Protein AF-A0A1V4XQP5-F1 (afdb_monomer_lite)

Structure (mmCIF, N/CA/C/O backbone):
data_AF-A0A1V4XQP5-F1
#
_entry.id   AF-A0A1V4XQP5-F1
#
loop_
_atom_site.group_PDB
_atom_site.id
_atom_site.type_symbol
_atom_site.label_atom_id
_atom_site.label_alt_id
_atom_site.label_comp_id
_atom_site.label_asym_id
_atom_site.label_entity_id
_atom_site.label_seq_id
_atom_site.pdbx_PDB_ins_code
_atom_site.Cartn_x
_atom_site.Cartn_y
_atom_site.Cartn_z
_atom_site.occupancy
_atom_site.B_iso_or_equiv
_atom_site.auth_seq_id
_atom_site.auth_comp_id
_atom_site.auth_asym_id
_atom_site.auth_atom_id
_atom_site.pdbx_PDB_model_num
ATOM 1 N N . MET A 1 1 ? -9.574 -1.965 26.294 1.00 71.62 1 MET A N 1
ATOM 2 C CA . MET A 1 1 ? -8.843 -3.112 25.703 1.00 71.62 1 MET A CA 1
ATOM 3 C C . MET A 1 1 ? -7.984 -2.631 24.534 1.00 71.62 1 MET A C 1
ATOM 5 O O . MET A 1 1 ? -8.438 -2.666 23.399 1.00 71.62 1 MET A O 1
ATOM 9 N N . ARG A 1 2 ? -6.766 -2.139 24.798 1.00 82.50 2 ARG A N 1
ATOM 10 C CA . ARG A 1 2 ? -5.906 -1.525 23.765 1.00 82.50 2 ARG A CA 1
ATOM 11 C C . ARG A 1 2 ? -5.401 -2.532 22.720 1.00 82.50 2 ARG A C 1
ATOM 13 O O . ARG A 1 2 ? -5.488 -2.261 21.532 1.00 82.50 2 ARG A O 1
ATOM 20 N N . SER A 1 3 ? -5.045 -3.741 23.156 1.00 92.25 3 SER A N 1
ATOM 21 C CA . SER A 1 3 ? -4.567 -4.818 22.277 1.00 92.25 3 SER A CA 1
ATOM 22 C C . SER A 1 3 ? -5.568 -5.247 21.197 1.00 92.25 3 SER A C 1
ATOM 24 O O . SER A 1 3 ? -5.162 -5.700 20.132 1.00 92.25 3 SER A O 1
ATOM 26 N N . VAL A 1 4 ? -6.876 -5.115 21.446 1.00 92.88 4 VAL A N 1
ATOM 27 C CA . VAL A 1 4 ? -7.916 -5.394 20.439 1.00 92.88 4 VAL A CA 1
ATOM 28 C C . VAL A 1 4 ? -7.910 -4.319 19.356 1.00 92.88 4 VAL A C 1
ATOM 30 O O . VAL A 1 4 ? -7.961 -4.646 18.173 1.00 92.88 4 VAL A O 1
ATOM 33 N N . GLY A 1 5 ? -7.810 -3.050 19.758 1.00 94.25 5 GLY A N 1
ATOM 34 C CA . GLY A 1 5 ? -7.678 -1.931 18.833 1.00 94.25 5 GLY A CA 1
ATOM 35 C C . GLY A 1 5 ? -6.431 -2.051 17.964 1.00 94.25 5 GLY A C 1
ATOM 36 O O . GLY A 1 5 ? -6.521 -1.863 16.752 1.00 94.25 5 GLY A O 1
ATOM 37 N N . ASP A 1 6 ? -5.289 -2.406 18.553 1.00 96.12 6 ASP A N 1
ATOM 38 C CA . ASP A 1 6 ? -4.032 -2.558 17.811 1.00 96.12 6 ASP A CA 1
ATOM 39 C C . ASP A 1 6 ? -4.145 -3.676 16.761 1.00 96.12 6 ASP A C 1
ATOM 41 O O . ASP A 1 6 ? -3.834 -3.463 15.592 1.00 96.12 6 ASP A O 1
ATOM 45 N N . LYS A 1 7 ? -4.707 -4.838 17.128 1.00 95.06 7 LYS A N 1
ATOM 46 C CA . LYS A 1 7 ? -4.963 -5.943 16.183 1.00 95.06 7 LYS A CA 1
ATOM 47 C C . LYS A 1 7 ? -5.901 -5.540 15.044 1.00 95.06 7 LYS A C 1
ATOM 49 O O . LYS A 1 7 ? -5.674 -5.918 13.901 1.00 95.06 7 LYS A O 1
ATOM 54 N N . LYS A 1 8 ? -6.953 -4.771 15.342 1.00 95.19 8 LYS A N 1
ATOM 55 C CA . LYS A 1 8 ? -7.878 -4.257 14.320 1.00 95.19 8 LYS A CA 1
ATOM 56 C C . LYS A 1 8 ? -7.189 -3.271 13.376 1.00 95.19 8 LYS A C 1
ATOM 58 O O . LYS A 1 8 ? -7.407 -3.351 12.174 1.00 95.19 8 LYS A O 1
ATOM 63 N N . ALA A 1 9 ? -6.344 -2.385 13.903 1.00 96.62 9 ALA A N 1
ATOM 64 C CA . ALA A 1 9 ? -5.571 -1.451 13.089 1.00 96.62 9 ALA A CA 1
ATOM 65 C C . ALA A 1 9 ? -4.571 -2.181 12.172 1.00 96.62 9 ALA A C 1
ATOM 67 O O . ALA A 1 9 ? -4.473 -1.829 11.001 1.00 96.62 9 ALA A O 1
ATOM 68 N N . VAL A 1 10 ? -3.898 -3.230 12.663 1.00 96.94 10 VAL A N 1
ATOM 69 C CA . VAL A 1 10 ? -3.022 -4.089 11.840 1.00 96.94 10 VAL A CA 1
ATOM 70 C C . VAL A 1 10 ? -3.816 -4.782 10.734 1.00 96.94 10 VAL A C 1
ATOM 72 O O . VAL A 1 10 ? -3.460 -4.649 9.570 1.00 96.94 10 VAL A O 1
ATOM 75 N N . ASN A 1 11 ? -4.936 -5.429 11.071 1.00 95.50 11 ASN A N 1
ATOM 76 C CA . ASN A 1 11 ? -5.801 -6.084 10.084 1.00 95.50 11 ASN A CA 1
ATOM 77 C C . ASN A 1 11 ? -6.271 -5.108 8.989 1.00 95.50 11 ASN A C 1
ATOM 79 O O . ASN A 1 11 ? -6.305 -5.450 7.812 1.00 95.50 11 ASN A O 1
ATOM 83 N N . ALA A 1 12 ? -6.597 -3.865 9.357 1.00 96.88 12 ALA A N 1
ATOM 84 C CA . ALA A 1 12 ? -6.936 -2.841 8.376 1.00 96.88 12 ALA A CA 1
ATOM 85 C C . ALA A 1 12 ? -5.766 -2.482 7.459 1.00 96.88 12 ALA A C 1
ATOM 87 O O . ALA A 1 12 ? -5.945 -2.418 6.245 1.00 96.88 12 ALA A O 1
ATOM 88 N N . ALA A 1 13 ? -4.573 -2.281 8.018 1.00 97.56 13 ALA A N 1
ATOM 89 C CA . ALA A 1 13 ? -3.392 -1.977 7.222 1.00 97.56 13 ALA A CA 1
ATOM 90 C C . ALA A 1 13 ? -3.061 -3.125 6.246 1.00 97.56 13 ALA A C 1
ATOM 92 O O . ALA A 1 13 ? -2.765 -2.868 5.083 1.00 97.56 13 ALA A O 1
ATOM 93 N N . GLU A 1 14 ? -3.186 -4.383 6.678 1.00 96.38 14 GLU A N 1
ATOM 94 C CA . GLU A 1 14 ? -2.979 -5.561 5.825 1.00 96.38 14 GLU A CA 1
ATOM 95 C C . GLU A 1 14 ? -4.051 -5.705 4.736 1.00 96.38 14 GLU A C 1
ATOM 97 O O . GLU A 1 14 ? -3.723 -6.013 3.592 1.00 96.38 14 GLU A O 1
ATOM 102 N N . ALA A 1 15 ? -5.321 -5.423 5.044 1.00 95.56 15 ALA A N 1
ATOM 103 C CA . ALA A 1 15 ? -6.386 -5.401 4.040 1.00 95.56 15 ALA A CA 1
ATOM 104 C C . ALA A 1 15 ? -6.127 -4.335 2.960 1.00 95.56 15 ALA A C 1
ATOM 106 O O . ALA A 1 15 ? -6.309 -4.599 1.769 1.00 95.56 15 ALA A O 1
ATOM 107 N N . GLY A 1 16 ? -5.652 -3.154 3.369 1.00 96.19 16 GLY A N 1
ATOM 108 C CA . GLY A 1 16 ? -5.227 -2.103 2.450 1.00 96.19 16 GLY A CA 1
ATOM 109 C C . GLY A 1 16 ? -4.013 -2.502 1.613 1.00 96.19 16 GLY A C 1
ATOM 110 O O . GLY A 1 16 ? -4.016 -2.284 0.405 1.00 96.19 16 GLY A O 1
ATOM 111 N N . LEU A 1 17 ? -3.015 -3.153 2.217 1.00 96.88 17 LEU A N 1
ATOM 112 C CA . LEU A 1 17 ? -1.859 -3.685 1.494 1.00 96.88 17 LEU A CA 1
ATOM 113 C C . LEU A 1 17 ? -2.283 -4.725 0.447 1.00 96.88 17 LEU A C 1
ATOM 115 O O . LEU A 1 17 ? -1.841 -4.655 -0.693 1.00 96.88 17 LEU A O 1
ATOM 119 N N . HIS A 1 18 ? -3.180 -5.647 0.799 1.00 95.69 18 HIS A N 1
ATOM 120 C CA . HIS A 1 18 ? -3.716 -6.620 -0.150 1.00 95.69 18 HIS A CA 1
ATOM 121 C C . HIS A 1 18 ? -4.459 -5.936 -1.308 1.00 95.69 18 HIS A C 1
ATOM 123 O O . HIS A 1 18 ? -4.225 -6.264 -2.471 1.00 95.69 18 HIS A O 1
ATOM 129 N N . TRP A 1 19 ? -5.324 -4.958 -1.012 1.00 95.06 19 TRP A N 1
ATOM 130 C CA . TRP A 1 19 ? -6.027 -4.194 -2.046 1.00 95.06 19 TRP A CA 1
ATOM 131 C C . TRP A 1 19 ? -5.058 -3.467 -2.984 1.00 95.06 19 TRP A C 1
ATOM 133 O O . TRP A 1 19 ? -5.226 -3.539 -4.203 1.00 95.06 19 TRP A O 1
ATOM 143 N N . LEU A 1 20 ? -4.031 -2.823 -2.419 1.00 96.31 20 LEU A N 1
ATOM 144 C CA . LEU A 1 20 ? -2.946 -2.188 -3.160 1.00 96.31 20 LEU A CA 1
ATOM 145 C C . LEU A 1 20 ? -2.266 -3.192 -4.093 1.00 96.31 20 LEU A C 1
ATOM 147 O O . LEU A 1 20 ? -2.160 -2.923 -5.280 1.00 96.31 20 LEU A O 1
ATOM 151 N N . THR A 1 21 ? -1.840 -4.352 -3.589 1.00 94.69 21 THR A N 1
ATOM 152 C CA . THR A 1 21 ? -1.127 -5.353 -4.396 1.00 94.69 21 THR A CA 1
ATOM 153 C C . THR A 1 21 ? -1.963 -5.871 -5.566 1.00 94.69 21 THR A C 1
ATOM 155 O O . THR A 1 21 ? -1.424 -6.063 -6.651 1.00 94.69 21 THR A O 1
ATOM 158 N N . VAL A 1 22 ? -3.267 -6.086 -5.372 1.00 94.19 22 VAL A N 1
ATOM 159 C CA . VAL A 1 22 ? -4.150 -6.620 -6.423 1.00 94.19 22 VAL A CA 1
ATOM 160 C C . VAL A 1 22 ? -4.465 -5.583 -7.503 1.00 94.19 22 VAL A C 1
ATOM 162 O O . VAL A 1 22 ? -4.600 -5.946 -8.668 1.00 94.19 22 VAL A O 1
ATOM 165 N N . ASN A 1 23 ? -4.593 -4.308 -7.129 1.00 95.06 23 ASN A N 1
ATOM 166 C CA . ASN A 1 23 ? -5.088 -3.255 -8.022 1.00 95.06 23 ASN A CA 1
ATOM 167 C C . ASN A 1 23 ? -4.002 -2.264 -8.462 1.00 95.06 23 ASN A C 1
ATOM 169 O O . ASN A 1 23 ? -4.320 -1.250 -9.080 1.00 95.06 23 ASN A O 1
ATOM 173 N N . PHE A 1 24 ? -2.738 -2.516 -8.119 1.00 95.38 24 PHE A N 1
ATOM 174 C CA . PHE A 1 24 ? -1.643 -1.633 -8.486 1.00 95.38 24 PHE A CA 1
ATOM 175 C C . PHE A 1 24 ? -1.495 -1.549 -10.007 1.00 95.38 24 PHE A C 1
ATOM 177 O O . PHE A 1 24 ? -1.215 -2.545 -10.673 1.00 95.38 24 PHE A O 1
ATOM 184 N N . ASP A 1 25 ? -1.632 -0.332 -10.528 1.00 93.75 25 ASP A N 1
ATOM 185 C CA . ASP A 1 25 ? -1.412 -0.007 -11.929 1.00 93.75 25 ASP A CA 1
ATOM 186 C C . ASP A 1 25 ? -0.313 1.067 -12.035 1.00 93.75 25 ASP A C 1
ATOM 188 O O . ASP A 1 25 ? -0.540 2.217 -11.644 1.00 93.75 25 ASP A O 1
ATOM 192 N N . PRO A 1 26 ? 0.879 0.736 -12.565 1.00 90.56 26 PRO A N 1
ATOM 193 C CA . PRO A 1 26 ? 1.970 1.697 -12.728 1.00 90.56 26 PRO A CA 1
ATOM 194 C C . PRO A 1 26 ? 1.642 2.819 -13.727 1.00 90.56 26 PRO A C 1
ATOM 196 O O . PRO A 1 26 ? 2.272 3.874 -13.668 1.00 90.56 26 PRO A O 1
ATOM 199 N N . ALA A 1 27 ? 0.668 2.628 -14.625 1.00 91.00 27 ALA A N 1
ATOM 200 C CA . ALA A 1 27 ? 0.206 3.665 -15.546 1.00 91.00 27 ALA A CA 1
ATOM 201 C C . ALA A 1 27 ? -0.816 4.619 -14.899 1.00 91.00 27 ALA A C 1
ATOM 203 O O . ALA A 1 27 ? -1.035 5.721 -15.403 1.00 91.00 27 ALA A O 1
ATOM 204 N N . ASN A 1 28 ? -1.426 4.222 -13.777 1.00 94.19 28 ASN A N 1
ATOM 205 C CA . ASN A 1 28 ? -2.407 5.015 -13.043 1.00 94.19 28 ASN A CA 1
ATOM 206 C C . ASN A 1 28 ? -2.286 4.802 -11.525 1.00 94.19 28 ASN A C 1
ATOM 208 O O . ASN A 1 28 ? -3.129 4.172 -10.885 1.00 94.19 28 ASN A O 1
ATOM 212 N N . LEU A 1 29 ? -1.253 5.396 -10.925 1.00 92.62 29 LEU A N 1
ATOM 213 C CA . LEU A 1 29 ? -0.970 5.271 -9.487 1.00 92.62 29 LEU A CA 1
ATOM 214 C C . LEU A 1 29 ? -2.119 5.766 -8.593 1.00 92.62 29 LEU A C 1
ATOM 216 O O . LEU A 1 29 ? -2.257 5.319 -7.459 1.00 92.62 29 LEU A O 1
ATOM 220 N N . ALA A 1 30 ? -2.962 6.676 -9.083 1.00 95.12 30 ALA A N 1
ATOM 221 C CA . ALA A 1 30 ? -4.098 7.188 -8.323 1.00 95.12 30 ALA A CA 1
ATOM 222 C C . ALA A 1 30 ? -5.232 6.158 -8.160 1.00 95.12 30 ALA A C 1
ATOM 224 O O . ALA A 1 30 ? -6.072 6.328 -7.278 1.00 95.12 30 ALA A O 1
ATOM 225 N N . ALA A 1 31 ? -5.259 5.087 -8.965 1.00 93.69 31 ALA A N 1
ATOM 226 C CA . ALA A 1 31 ? -6.321 4.076 -8.943 1.00 93.69 31 ALA A CA 1
ATOM 227 C C . ALA A 1 31 ? -6.419 3.309 -7.613 1.00 93.69 31 ALA A C 1
ATOM 229 O O . ALA A 1 31 ? -7.488 2.815 -7.259 1.00 93.69 31 ALA A O 1
ATOM 230 N N . VAL A 1 32 ? -5.313 3.213 -6.871 1.00 95.62 32 VAL A N 1
ATOM 231 C CA . VAL A 1 32 ? -5.252 2.503 -5.583 1.00 95.62 32 VAL A CA 1
ATOM 232 C C . VAL A 1 32 ? -5.497 3.408 -4.377 1.00 95.62 32 VAL A C 1
ATOM 234 O O . VAL A 1 32 ? -5.658 2.900 -3.268 1.00 95.62 32 VAL A O 1
ATOM 237 N N . THR A 1 33 ? -5.543 4.728 -4.570 1.00 96.75 33 THR A N 1
ATOM 238 C CA . THR A 1 33 ? -5.745 5.695 -3.489 1.00 96.75 33 THR A CA 1
ATOM 239 C C . THR A 1 33 ? -7.148 5.554 -2.916 1.00 96.75 33 THR A C 1
ATOM 241 O O . THR A 1 33 ? -8.146 5.719 -3.618 1.00 96.75 33 THR A O 1
ATOM 244 N N . VAL A 1 34 ? -7.236 5.300 -1.614 1.00 95.50 34 VAL A N 1
ATOM 245 C CA . VAL A 1 34 ? -8.510 5.229 -0.892 1.00 95.50 34 VAL A CA 1
ATOM 246 C C . VAL A 1 34 ? -8.368 5.881 0.467 1.00 95.50 34 VAL A C 1
ATOM 248 O O . VAL A 1 34 ? -7.308 5.814 1.084 1.00 95.50 34 VAL A O 1
ATOM 251 N N . THR A 1 35 ? -9.454 6.465 0.961 1.00 96.75 35 THR A N 1
ATOM 252 C CA . THR A 1 35 ? -9.472 7.157 2.250 1.00 96.75 35 THR A CA 1
ATOM 253 C C . THR A 1 35 ? -10.547 6.554 3.131 1.00 96.75 35 THR A C 1
ATOM 255 O O . THR A 1 35 ? -11.712 6.541 2.741 1.00 96.75 35 THR A O 1
ATOM 258 N N . ASN A 1 36 ? -10.170 6.125 4.340 1.00 95.00 36 ASN A N 1
ATOM 259 C CA . ASN A 1 36 ? -11.103 5.665 5.372 1.00 95.00 36 ASN A CA 1
ATOM 260 C C . ASN A 1 36 ? -12.022 4.520 4.906 1.00 95.00 36 ASN A C 1
ATOM 262 O O . ASN A 1 36 ? -13.185 4.435 5.302 1.00 95.00 36 ASN A O 1
ATOM 266 N N . GLN A 1 37 ? -11.496 3.626 4.069 1.00 95.31 37 GLN A N 1
ATOM 267 C CA . GLN A 1 37 ? -12.253 2.5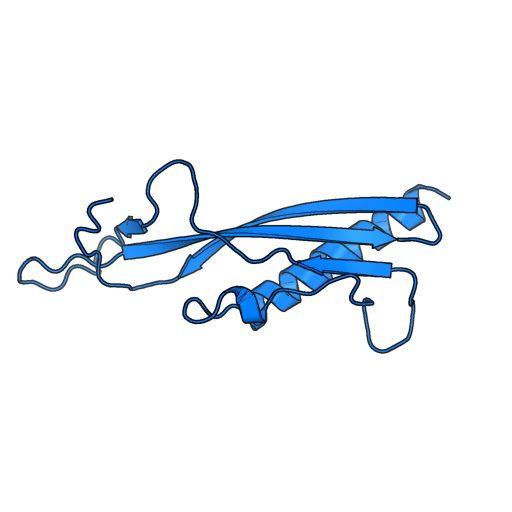15 3.515 1.00 95.31 37 GLN A CA 1
ATOM 268 C C . GLN A 1 37 ? -12.474 1.440 4.589 1.00 95.31 37 GLN A C 1
ATOM 270 O O . GLN A 1 37 ? -11.494 0.937 5.144 1.00 95.31 37 GLN A O 1
ATOM 275 N N . PRO A 1 38 ? -13.723 1.055 4.906 1.00 94.50 38 PRO A N 1
ATOM 276 C CA . PRO A 1 38 ? -13.988 0.003 5.881 1.00 94.50 38 PRO A CA 1
ATOM 277 C C . PRO A 1 38 ? -13.440 -1.356 5.437 1.00 94.50 38 PRO A C 1
ATOM 279 O O . PRO A 1 38 ? -13.511 -1.725 4.263 1.00 94.50 38 PRO A O 1
ATOM 282 N N . VAL A 1 39 ? -12.933 -2.133 6.395 1.00 90.69 39 VAL A N 1
ATOM 283 C CA . VAL A 1 39 ? -12.502 -3.512 6.147 1.00 90.69 39 VAL A CA 1
ATOM 284 C C . VAL A 1 39 ? -13.730 -4.417 6.049 1.00 90.69 39 VAL A C 1
ATOM 286 O O . VAL A 1 39 ? -14.414 -4.673 7.040 1.00 90.69 39 VAL A O 1
ATOM 289 N N . GLY A 1 40 ? -13.987 -4.932 4.845 1.00 77.81 40 GLY A N 1
ATOM 290 C CA . GLY A 1 40 ? -15.135 -5.791 4.551 1.00 77.81 40 GLY A CA 1
ATOM 291 C C . GLY A 1 40 ? -16.436 -5.007 4.335 1.00 77.81 40 GLY A C 1
ATOM 292 O O . GLY A 1 40 ? -16.633 -3.917 4.866 1.00 77.81 40 GLY A O 1
ATOM 293 N N . GLY A 1 41 ? -17.347 -5.569 3.537 1.00 67.31 41 GLY A N 1
ATOM 294 C CA . GLY A 1 41 ? -18.581 -4.919 3.070 1.00 67.31 41 GLY A CA 1
ATOM 295 C C . GLY A 1 41 ? -19.689 -4.738 4.119 1.00 67.31 41 GLY A C 1
ATOM 296 O O . GLY A 1 41 ? -20.833 -5.073 3.836 1.00 67.31 41 GLY A O 1
ATOM 297 N N . GLY A 1 42 ? -19.371 -4.231 5.318 1.00 61.88 42 GLY A N 1
ATOM 298 C CA . GLY A 1 42 ? -20.368 -3.764 6.296 1.00 61.88 42 GLY A CA 1
ATOM 299 C C . GLY A 1 42 ? -20.289 -4.351 7.710 1.00 61.88 42 GLY A C 1
ATOM 300 O O . GLY A 1 42 ? -21.141 -4.031 8.532 1.00 61.88 42 GLY A O 1
ATOM 301 N N . GLY A 1 43 ? -19.296 -5.191 8.023 1.00 74.12 43 GLY A N 1
ATOM 302 C CA . GLY A 1 43 ? -19.198 -5.841 9.340 1.00 74.12 43 GLY A CA 1
ATOM 303 C C . GLY A 1 43 ? -18.681 -4.939 10.472 1.00 74.12 43 GLY A C 1
ATOM 304 O O . GLY A 1 43 ? -19.186 -5.008 11.589 1.00 74.12 43 GLY A O 1
ATOM 305 N N . ASP A 1 44 ? -17.681 -4.093 10.203 1.00 86.06 44 ASP A N 1
ATOM 306 C CA . ASP A 1 44 ? -17.087 -3.188 11.199 1.00 86.06 44 ASP A CA 1
ATOM 307 C C . ASP A 1 44 ? -16.731 -1.832 10.565 1.00 86.06 44 ASP A C 1
ATOM 309 O O . ASP A 1 44 ? -15.634 -1.676 10.025 1.00 86.06 44 ASP A O 1
ATOM 313 N N . PRO A 1 45 ? -17.620 -0.823 10.641 1.00 91.06 45 PRO A N 1
ATOM 314 C CA . PRO A 1 45 ? -17.363 0.483 10.041 1.00 91.06 45 PRO A CA 1
ATOM 315 C C . PRO A 1 45 ? -16.250 1.255 10.755 1.00 91.06 45 PRO A C 1
ATOM 317 O O . PRO A 1 45 ? -15.768 2.245 10.217 1.00 91.06 45 PRO A O 1
ATOM 320 N N . ASN A 1 46 ? -15.838 0.844 11.958 1.00 93.94 46 ASN A N 1
ATOM 321 C CA . ASN A 1 46 ? -14.817 1.546 12.732 1.00 93.94 46 ASN A CA 1
ATOM 322 C C . ASN A 1 46 ? -13.398 1.095 12.386 1.00 93.94 46 ASN A C 1
ATOM 324 O O . ASN A 1 46 ? -12.449 1.777 12.765 1.00 93.94 46 ASN A O 1
ATOM 328 N N . THR A 1 47 ? -13.241 -0.043 11.709 1.00 95.94 47 THR A N 1
ATOM 329 C CA . THR A 1 47 ? -11.947 -0.566 11.261 1.00 95.94 47 THR A CA 1
ATOM 330 C C . THR A 1 47 ? -11.764 -0.219 9.790 1.00 95.94 47 THR A C 1
ATOM 332 O O . THR A 1 47 ? -12.439 -0.778 8.929 1.00 95.94 47 THR A O 1
ATOM 335 N N . GLN A 1 48 ? -10.876 0.730 9.513 1.00 96.81 48 GLN A N 1
ATOM 336 C CA . GLN A 1 48 ? -10.746 1.370 8.207 1.00 96.81 48 GLN A CA 1
ATOM 337 C C . GLN A 1 48 ? -9.284 1.451 7.778 1.00 96.81 48 GLN A C 1
ATOM 339 O O . GLN A 1 48 ? -8.394 1.546 8.624 1.00 96.81 48 GLN A O 1
ATOM 344 N N . TYR A 1 49 ? -9.040 1.466 6.472 1.00 97.19 49 TYR A N 1
ATOM 345 C CA . TYR A 1 49 ? -7.720 1.682 5.897 1.00 97.19 49 TYR A CA 1
ATOM 346 C C . TYR A 1 49 ? -7.706 2.852 4.915 1.00 97.19 49 TYR A C 1
ATOM 348 O O . TYR A 1 49 ? -8.701 3.168 4.263 1.00 97.19 49 TYR A O 1
ATOM 356 N N . THR A 1 50 ? -6.547 3.485 4.815 1.00 98.06 50 THR A N 1
ATOM 357 C CA . THR A 1 50 ? -6.238 4.544 3.858 1.00 98.06 50 THR A CA 1
ATOM 358 C C . THR A 1 50 ? -4.978 4.137 3.111 1.00 98.06 50 THR A C 1
ATOM 360 O O . THR A 1 50 ? -4.005 3.717 3.738 1.00 98.06 50 THR A O 1
ATOM 363 N N . ILE A 1 51 ? -5.002 4.255 1.788 1.00 97.88 51 ILE A N 1
ATOM 364 C CA . ILE A 1 51 ? -3.846 4.057 0.913 1.00 97.88 51 ILE A CA 1
ATOM 365 C C . ILE A 1 51 ? -3.519 5.427 0.332 1.00 97.88 51 ILE A C 1
ATOM 367 O O . ILE A 1 51 ? -4.350 6.019 -0.357 1.00 97.88 51 ILE A O 1
ATOM 371 N N . GLU A 1 52 ? -2.333 5.939 0.644 1.00 97.69 52 GLU A N 1
ATOM 372 C CA . GLU A 1 52 ? -1.806 7.139 -0.001 1.00 97.69 52 GLU A CA 1
ATOM 373 C C . GLU A 1 52 ? -1.369 6.792 -1.428 1.00 97.69 52 GLU A C 1
ATOM 375 O O . GLU A 1 52 ? -0.951 5.662 -1.693 1.00 97.69 52 GLU A O 1
ATOM 380 N N . GLN A 1 53 ? -1.463 7.754 -2.351 1.00 96.94 53 GLN A N 1
ATOM 381 C CA . GLN A 1 53 ? -1.031 7.531 -3.729 1.00 96.94 53 GLN A CA 1
ATOM 382 C C . GLN A 1 53 ? 0.445 7.096 -3.740 1.00 96.94 53 GLN A C 1
ATOM 384 O O . GLN A 1 53 ? 1.277 7.843 -3.218 1.00 96.94 53 GLN A O 1
ATOM 389 N N . PRO A 1 54 ? 0.790 5.939 -4.337 1.00 96.25 54 PRO A N 1
ATOM 390 C CA . PRO A 1 54 ? 2.178 5.525 -4.457 1.00 96.25 54 PRO A CA 1
ATOM 391 C C . PRO A 1 54 ? 2.995 6.551 -5.243 1.00 96.25 54 PRO A C 1
ATOM 393 O O . PRO A 1 54 ? 2.503 7.152 -6.203 1.00 96.25 54 PRO A O 1
ATOM 396 N N . THR A 1 55 ? 4.252 6.729 -4.860 1.00 94.75 55 THR A N 1
ATOM 397 C CA . THR A 1 55 ? 5.172 7.679 -5.496 1.00 94.75 55 THR A CA 1
ATOM 398 C C . THR A 1 55 ? 6.477 6.999 -5.868 1.00 94.75 55 THR A C 1
ATOM 400 O O . THR A 1 55 ? 6.821 5.955 -5.326 1.00 94.75 55 THR A O 1
ATOM 403 N N . GLU A 1 56 ? 7.226 7.568 -6.807 1.00 91.12 56 GLU A N 1
ATOM 404 C CA . GLU A 1 56 ? 8.597 7.113 -7.042 1.00 91.12 56 GLU A CA 1
ATOM 405 C C . GLU A 1 56 ? 9.477 7.403 -5.812 1.00 91.12 56 GLU A C 1
ATOM 407 O O . GLU A 1 56 ? 9.331 8.473 -5.202 1.00 91.12 56 GLU A O 1
ATOM 412 N N . PRO A 1 57 ? 10.430 6.517 -5.468 1.00 89.31 57 PRO A N 1
ATOM 413 C CA . PRO A 1 57 ? 11.324 6.743 -4.348 1.00 89.31 57 PRO A CA 1
ATOM 414 C C . PRO A 1 57 ? 12.096 8.053 -4.470 1.00 89.31 57 PRO A C 1
ATOM 416 O O . PRO A 1 57 ? 12.684 8.376 -5.504 1.00 89.31 57 PRO A O 1
ATOM 419 N N . THR A 1 58 ? 12.146 8.802 -3.371 1.00 87.00 58 THR A N 1
ATOM 420 C CA . THR A 1 58 ? 12.921 10.052 -3.287 1.00 87.00 58 THR A CA 1
ATOM 421 C C . THR A 1 58 ? 14.403 9.810 -3.001 1.00 87.00 58 THR A C 1
ATOM 423 O O . THR A 1 58 ? 15.216 10.723 -3.151 1.00 87.00 58 THR A O 1
ATOM 426 N N . THR A 1 59 ? 14.770 8.584 -2.615 1.00 84.56 59 THR A N 1
ATOM 427 C CA . THR A 1 59 ? 16.148 8.179 -2.323 1.00 84.56 59 THR A CA 1
ATOM 428 C C . THR A 1 59 ? 16.541 6.920 -3.095 1.00 84.56 59 THR A C 1
ATOM 430 O O . THR A 1 59 ? 15.757 5.985 -3.266 1.00 84.56 59 THR A O 1
ATOM 433 N N . GLY A 1 60 ? 17.794 6.888 -3.555 1.00 84.19 60 GLY A N 1
ATOM 434 C CA . GLY A 1 60 ? 18.297 5.818 -4.414 1.00 84.19 60 GLY A CA 1
ATOM 435 C C . GLY A 1 60 ? 17.750 5.885 -5.847 1.00 84.19 60 GLY A C 1
ATOM 436 O O . GLY A 1 60 ? 17.119 6.868 -6.236 1.00 84.19 60 GLY A O 1
ATOM 437 N N . PRO A 1 61 ? 18.033 4.864 -6.670 1.00 82.19 61 PRO A N 1
ATOM 438 C CA . PRO A 1 61 ? 17.594 4.846 -8.057 1.00 82.19 61 PRO A CA 1
ATOM 439 C C . PRO A 1 61 ? 16.098 4.512 -8.162 1.00 82.19 61 PRO A C 1
ATOM 441 O O . PRO A 1 61 ? 15.620 3.563 -7.529 1.00 82.19 61 PRO A O 1
ATOM 444 N N . ALA A 1 62 ? 15.387 5.269 -9.006 1.00 83.75 62 ALA A N 1
ATOM 445 C CA . ALA A 1 62 ? 13.973 5.052 -9.333 1.00 83.75 62 ALA A CA 1
ATOM 446 C C . ALA A 1 62 ? 13.744 3.766 -10.148 1.00 83.75 62 ALA A C 1
ATOM 448 O O . ALA A 1 62 ? 12.663 3.182 -10.111 1.00 83.75 62 ALA A O 1
ATOM 449 N N . GLN A 1 63 ? 14.778 3.297 -10.851 1.00 85.00 63 GLN A N 1
ATOM 450 C CA . GLN A 1 63 ? 14.772 2.044 -11.595 1.00 85.00 63 GLN A CA 1
ATOM 451 C C . GLN A 1 63 ? 16.001 1.210 -11.237 1.00 85.00 63 GLN A C 1
ATOM 453 O O . GLN A 1 63 ? 17.115 1.731 -11.184 1.00 85.00 63 GLN A O 1
ATOM 458 N N . ILE A 1 64 ? 15.808 -0.087 -11.003 1.00 87.31 64 ILE A N 1
ATOM 459 C CA . ILE A 1 64 ? 16.904 -1.037 -10.776 1.00 87.31 64 ILE A CA 1
ATOM 460 C C . ILE A 1 64 ? 17.073 -1.897 -12.035 1.00 87.31 64 ILE A C 1
ATOM 462 O O . ILE A 1 64 ? 16.073 -2.430 -12.516 1.00 87.31 64 ILE A O 1
ATOM 466 N N . PRO A 1 65 ? 18.297 -2.062 -12.573 1.00 84.31 65 PRO A N 1
ATOM 467 C CA . PRO A 1 65 ? 18.541 -2.958 -13.702 1.00 84.31 65 PRO A CA 1
ATOM 468 C C . PRO A 1 65 ? 18.098 -4.387 -13.388 1.00 84.31 65 PRO A C 1
ATOM 470 O O . PRO A 1 65 ? 18.327 -4.867 -12.279 1.00 84.31 65 PRO A O 1
ATOM 473 N N . LEU A 1 66 ? 17.520 -5.084 -14.368 1.00 81.38 66 LEU A N 1
ATOM 474 C CA . LEU A 1 66 ? 17.203 -6.509 -14.265 1.00 81.38 66 LEU A CA 1
ATOM 475 C C . LEU A 1 66 ? 18.274 -7.319 -15.013 1.00 81.38 66 LEU A C 1
ATOM 477 O O . LEU A 1 66 ? 18.245 -7.379 -16.247 1.00 81.38 66 LEU A O 1
ATOM 481 N N . PRO A 1 67 ? 19.241 -7.946 -14.310 1.00 74.38 67 PRO A N 1
ATOM 482 C CA . PRO A 1 67 ? 20.274 -8.744 -14.961 1.00 74.38 67 PRO A CA 1
ATOM 483 C C . PRO A 1 67 ? 19.653 -9.864 -15.803 1.00 74.38 67 PRO A C 1
ATOM 485 O O . PRO A 1 67 ? 18.754 -10.565 -15.346 1.00 74.38 67 PRO A O 1
ATOM 488 N N . GLY A 1 68 ? 20.133 -10.034 -17.037 1.00 72.69 68 GLY A N 1
ATOM 489 C CA . GLY A 1 68 ? 19.625 -11.049 -17.968 1.00 72.69 68 GLY A CA 1
ATOM 490 C C . GLY A 1 68 ? 18.445 -10.610 -18.843 1.00 72.69 68 GLY A C 1
ATOM 491 O O . GLY A 1 68 ? 18.073 -11.358 -19.740 1.00 72.69 68 GLY A O 1
ATOM 492 N N . PHE A 1 69 ? 17.905 -9.400 -18.647 1.00 64.75 69 PHE A N 1
ATOM 493 C CA . PHE A 1 69 ? 16.846 -8.831 -19.497 1.00 64.75 69 PHE A CA 1
ATOM 494 C C . PHE A 1 69 ? 17.365 -7.840 -20.551 1.00 64.75 69 PHE A C 1
ATOM 496 O O . PHE A 1 69 ? 16.583 -7.293 -21.321 1.00 64.75 69 PHE A O 1
ATOM 503 N N . SER A 1 70 ? 18.678 -7.604 -20.629 1.00 67.94 70 SER A N 1
ATOM 504 C CA . SER A 1 70 ? 19.272 -6.793 -21.698 1.00 67.94 70 SER A CA 1
ATOM 505 C C . SER A 1 70 ? 19.155 -7.511 -23.044 1.00 67.94 70 SER A C 1
ATOM 507 O O . SER A 1 70 ? 19.814 -8.524 -23.278 1.00 67.94 70 SER A O 1
ATOM 509 N N . ILE A 1 71 ? 18.339 -6.968 -23.945 1.00 61.34 71 ILE A N 1
ATOM 510 C CA . ILE A 1 71 ? 18.265 -7.400 -25.342 1.00 61.34 71 ILE A CA 1
ATOM 511 C C . ILE A 1 71 ? 19.347 -6.625 -26.102 1.00 61.34 71 ILE A C 1
ATOM 513 O O . ILE A 1 71 ? 19.492 -5.415 -25.927 1.00 61.34 71 ILE A O 1
ATOM 517 N N . GLY A 1 72 ? 20.166 -7.326 -26.892 1.00 61.53 72 GLY A N 1
ATOM 518 C CA . GLY A 1 72 ? 21.274 -6.718 -27.637 1.00 61.53 72 GLY A CA 1
ATOM 519 C C . GLY A 1 72 ? 20.855 -5.454 -28.406 1.00 61.53 72 GLY A C 1
ATOM 520 O O . GLY A 1 72 ? 19.736 -5.365 -28.900 1.00 61.53 72 GLY A O 1
ATOM 521 N N . GLY A 1 73 ? 21.762 -4.475 -28.510 1.00 62.69 73 GLY A N 1
ATOM 522 C CA . GLY A 1 73 ? 21.480 -3.179 -29.149 1.00 62.69 73 GLY A CA 1
ATOM 523 C C . GLY A 1 73 ? 21.320 -1.992 -28.188 1.00 62.69 73 GLY A C 1
ATOM 524 O O . GLY A 1 73 ? 20.567 -1.074 -28.485 1.00 62.69 73 GLY A O 1
ATOM 525 N N . SER A 1 74 ? 22.036 -1.982 -27.053 1.00 62.78 74 SER A N 1
ATOM 526 C CA . SER A 1 74 ? 22.045 -0.897 -26.045 1.00 62.78 74 SER A CA 1
ATOM 527 C C . SER A 1 74 ? 20.753 -0.708 -25.234 1.00 62.78 74 SER A C 1
ATOM 529 O O . SER A 1 74 ? 20.695 0.195 -24.398 1.00 62.78 74 SER A O 1
ATOM 531 N N . GLN A 1 75 ? 19.740 -1.555 -25.417 1.00 65.31 75 GLN A N 1
ATOM 532 C CA . GLN A 1 75 ? 18.531 -1.524 -24.598 1.00 65.31 75 GLN A CA 1
ATOM 533 C C . GLN A 1 75 ? 18.793 -2.230 -23.264 1.00 65.31 75 GLN A C 1
ATOM 535 O O . GLN A 1 75 ? 19.136 -3.414 -23.212 1.00 65.31 75 GLN A O 1
ATOM 540 N N . THR A 1 76 ? 18.647 -1.489 -22.170 1.00 71.12 76 THR A N 1
ATOM 541 C CA . THR A 1 76 ? 18.721 -2.039 -20.814 1.00 71.12 76 THR A CA 1
ATOM 542 C C . THR A 1 76 ? 17.321 -2.042 -20.233 1.00 71.12 76 THR A C 1
ATOM 544 O O . THR A 1 76 ? 16.631 -1.032 -20.292 1.00 71.12 76 THR A O 1
ATOM 547 N N . TRP A 1 77 ? 16.902 -3.173 -19.680 1.00 81.19 77 TRP A N 1
ATOM 548 C CA . TRP A 1 77 ? 15.606 -3.320 -19.030 1.00 81.19 77 TRP A CA 1
ATOM 549 C C . TRP A 1 77 ? 15.792 -3.322 -17.513 1.00 81.19 77 TRP A C 1
ATOM 551 O O . TRP A 1 77 ? 16.779 -3.843 -16.987 1.00 81.19 77 TRP A O 1
ATOM 561 N N . GLY A 1 78 ? 14.844 -2.721 -16.808 1.00 86.31 78 GLY A N 1
ATOM 562 C CA . GLY A 1 78 ? 14.867 -2.572 -15.362 1.00 86.31 78 GLY A CA 1
ATOM 563 C C . GLY A 1 78 ? 13.488 -2.728 -14.740 1.00 86.31 78 GLY A C 1
ATOM 564 O O . GLY A 1 78 ? 12.513 -3.086 -15.398 1.00 86.31 78 GLY A O 1
ATOM 565 N N . GLN A 1 79 ? 13.427 -2.489 -13.438 1.00 88.56 79 GLN A N 1
ATOM 566 C CA . GLN A 1 79 ? 12.213 -2.484 -12.639 1.00 88.56 79 GLN A CA 1
ATOM 567 C C . GLN A 1 79 ? 12.061 -1.094 -12.038 1.00 88.56 79 GLN A C 1
ATOM 569 O O . GLN A 1 79 ? 12.925 -0.645 -11.282 1.00 88.56 79 GLN A O 1
ATOM 574 N N . ALA A 1 80 ? 10.965 -0.425 -12.386 1.00 91.00 80 ALA A N 1
ATOM 575 C CA . ALA A 1 80 ? 10.526 0.797 -11.738 1.00 91.00 80 ALA A CA 1
ATOM 576 C C . ALA A 1 80 ? 10.119 0.501 -10.296 1.00 91.00 80 ALA A C 1
ATOM 578 O O . ALA A 1 80 ? 9.548 -0.553 -10.000 1.00 91.00 80 ALA A O 1
ATOM 579 N N . ARG A 1 81 ? 10.428 1.432 -9.402 1.00 92.81 81 ARG A N 1
ATOM 580 C CA . ARG A 1 81 ? 10.137 1.327 -7.977 1.00 92.81 81 ARG A CA 1
ATOM 581 C C . ARG A 1 81 ? 9.112 2.366 -7.576 1.00 92.81 81 ARG A C 1
ATOM 583 O O . ARG A 1 81 ? 9.137 3.481 -8.087 1.00 92.81 81 ARG A O 1
ATOM 590 N N . TYR A 1 82 ? 8.284 2.002 -6.609 1.00 94.62 82 TYR A N 1
ATOM 591 C CA . TYR A 1 82 ? 7.322 2.899 -5.987 1.00 94.62 82 TYR A CA 1
ATOM 592 C C . TYR A 1 82 ? 7.308 2.669 -4.483 1.00 94.62 82 TYR A C 1
ATOM 594 O O . TYR A 1 82 ? 7.381 1.528 -4.032 1.00 94.62 82 TYR A O 1
ATOM 602 N N . ASP A 1 83 ? 7.185 3.740 -3.719 1.00 95.38 83 ASP A N 1
ATOM 603 C CA . ASP A 1 83 ? 6.936 3.697 -2.290 1.00 95.38 83 ASP A CA 1
ATOM 604 C C . ASP A 1 83 ? 5.436 3.898 -2.065 1.00 95.38 83 ASP A C 1
ATOM 606 O O . ASP A 1 83 ? 4.820 4.820 -2.604 1.00 95.38 83 ASP A O 1
ATOM 610 N N . ALA A 1 84 ? 4.834 3.008 -1.285 1.00 96.06 84 ALA A N 1
ATOM 611 C CA . ALA A 1 84 ? 3.431 3.067 -0.921 1.00 96.06 84 ALA A CA 1
ATOM 612 C C . ALA A 1 84 ? 3.284 3.090 0.597 1.00 96.06 84 ALA A C 1
ATOM 614 O O . ALA A 1 84 ? 3.981 2.377 1.325 1.00 96.06 84 ALA A O 1
ATOM 615 N N . ARG A 1 85 ? 2.333 3.891 1.074 1.00 97.81 85 ARG A N 1
ATOM 616 C CA . ARG A 1 85 ? 2.046 4.052 2.495 1.00 97.81 85 ARG A CA 1
ATOM 617 C C . ARG A 1 85 ? 0.587 3.727 2.765 1.00 97.81 85 ARG A C 1
ATOM 619 O O . ARG A 1 85 ? -0.323 4.324 2.193 1.00 97.81 85 ARG A O 1
ATOM 626 N N . ILE A 1 86 ? 0.376 2.758 3.648 1.00 98.19 86 ILE A N 1
ATOM 627 C CA . ILE A 1 86 ? -0.939 2.260 4.028 1.00 98.19 86 ILE A CA 1
ATOM 628 C C . ILE A 1 86 ? -1.120 2.512 5.516 1.00 98.19 86 ILE A C 1
ATOM 630 O O . ILE A 1 86 ? -0.294 2.102 6.329 1.00 98.19 86 ILE A O 1
ATOM 634 N N . THR A 1 87 ? -2.215 3.162 5.890 1.00 98.50 87 THR A N 1
ATOM 635 C CA . THR A 1 87 ? -2.567 3.382 7.293 1.00 98.50 87 THR A CA 1
ATOM 636 C C . THR A 1 87 ? -3.850 2.639 7.621 1.00 98.50 87 THR A C 1
ATOM 638 O O . THR A 1 87 ? -4.906 2.945 7.077 1.00 98.50 87 THR A O 1
ATOM 641 N N . GLY A 1 88 ? -3.765 1.684 8.542 1.00 97.75 88 GLY A N 1
ATOM 642 C CA . GLY A 1 88 ? -4.912 1.046 9.171 1.00 97.75 88 GLY A CA 1
ATOM 643 C C . GLY A 1 88 ? -5.276 1.756 10.470 1.00 97.75 88 GLY A C 1
ATOM 644 O O . GLY A 1 88 ? -4.410 2.077 11.285 1.00 97.75 88 GLY A O 1
ATOM 645 N N . ARG A 1 89 ? -6.565 2.004 10.694 1.00 97.12 89 ARG A N 1
ATOM 646 C CA . ARG A 1 89 ? -7.078 2.676 11.889 1.00 97.12 89 ARG A CA 1
ATOM 647 C C . ARG A 1 89 ? -8.285 1.940 1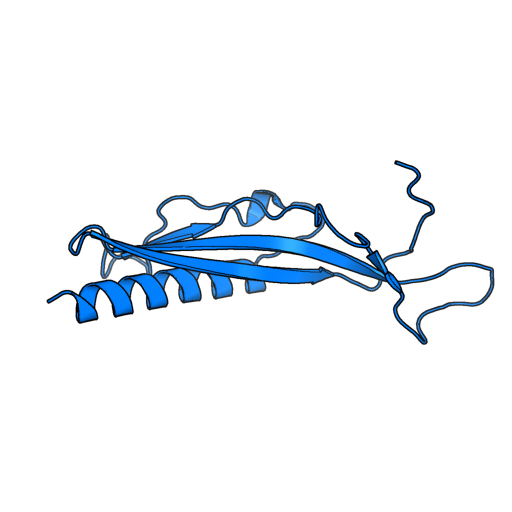2.444 1.00 97.12 89 ARG A C 1
ATOM 649 O O . ARG A 1 89 ? -9.131 1.455 11.698 1.00 97.12 89 ARG A O 1
ATOM 656 N N . ASN A 1 90 ? -8.402 1.934 13.769 1.00 95.75 90 ASN A N 1
ATOM 657 C CA . ASN A 1 90 ? -9.672 1.687 14.425 1.00 95.75 90 ASN A CA 1
ATOM 658 C C . ASN A 1 90 ? -10.149 2.930 15.195 1.00 95.75 90 ASN A C 1
ATOM 660 O O . ASN A 1 90 ? -9.486 3.395 16.125 1.00 95.75 90 ASN A O 1
ATOM 664 N N . THR A 1 91 ? -11.305 3.475 14.818 1.00 95.25 91 THR A N 1
ATOM 665 C CA . THR A 1 91 ? -11.874 4.690 15.429 1.00 95.25 91 THR A CA 1
ATOM 666 C C . THR A 1 91 ? -12.509 4.431 16.795 1.00 95.25 91 THR A C 1
ATOM 668 O O . THR A 1 91 ? -12.459 5.309 17.651 1.00 95.25 91 THR A O 1
ATOM 671 N N . ALA A 1 92 ? -13.029 3.226 17.046 1.00 94.44 92 ALA A N 1
ATOM 672 C CA . ALA A 1 92 ? -13.645 2.857 18.323 1.00 94.44 92 ALA A CA 1
ATOM 673 C C . ALA A 1 92 ? -12.619 2.707 19.463 1.00 94.44 92 ALA A C 1
ATOM 675 O O . ALA A 1 92 ? -12.921 3.014 20.614 1.00 94.44 92 ALA A O 1
ATOM 676 N N . TYR A 1 93 ? -11.401 2.254 19.150 1.00 94.06 93 TYR A N 1
ATOM 677 C CA . TYR A 1 93 ? -10.303 2.094 20.112 1.00 94.06 93 TYR A CA 1
ATOM 678 C C . TYR A 1 93 ? -9.236 3.195 20.018 1.00 94.06 93 TYR A C 1
ATOM 680 O O . TYR A 1 93 ? -8.310 3.206 20.828 1.00 94.06 93 TYR A O 1
ATOM 688 N N . ASN A 1 94 ? -9.367 4.116 19.058 1.00 95.31 94 ASN A N 1
ATOM 689 C CA . ASN A 1 94 ? -8.403 5.173 18.746 1.00 95.31 94 ASN A CA 1
ATOM 690 C C . ASN A 1 94 ? -6.961 4.655 18.566 1.00 95.31 94 ASN A C 1
ATOM 692 O O . ASN A 1 94 ? -6.008 5.196 19.127 1.00 95.31 94 ASN A O 1
ATOM 696 N N . THR A 1 95 ? -6.818 3.583 17.791 1.00 96.75 95 THR A N 1
ATOM 697 C CA . THR A 1 95 ? -5.538 2.936 17.472 1.00 96.75 95 THR A CA 1
ATOM 698 C C . THR A 1 95 ? -5.240 3.057 15.982 1.00 96.75 95 THR A C 1
ATOM 700 O O . THR A 1 95 ? -6.157 3.083 15.157 1.00 96.75 95 THR A O 1
ATOM 703 N N . SER A 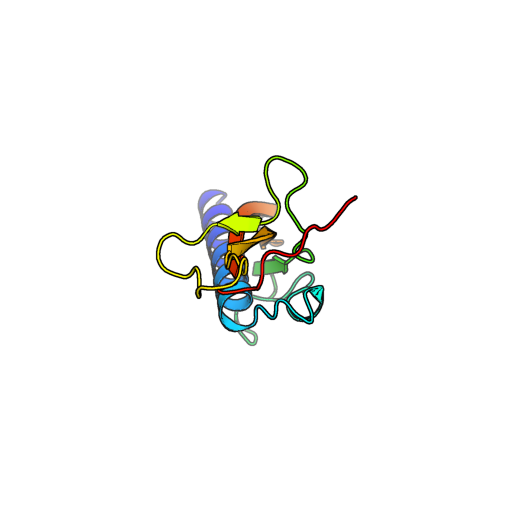1 96 ? -3.959 3.115 15.622 1.00 96.81 96 SER A N 1
ATOM 704 C CA . SER A 1 96 ? -3.509 3.183 14.230 1.00 96.81 96 SER A CA 1
ATOM 705 C C . SER A 1 96 ? -2.214 2.407 14.023 1.00 96.81 96 SER A C 1
ATOM 707 O O . SER A 1 96 ? -1.381 2.339 14.924 1.00 96.81 96 SER A O 1
ATOM 709 N N . MET A 1 97 ? -2.040 1.873 12.820 1.00 97.31 97 MET A N 1
ATOM 710 C CA . MET A 1 97 ? -0.840 1.192 12.355 1.00 97.31 97 MET A CA 1
ATOM 711 C C . MET A 1 97 ? -0.533 1.664 10.937 1.00 97.31 97 MET A C 1
ATOM 713 O O . MET A 1 97 ? -1.447 1.801 10.126 1.00 97.31 97 MET A O 1
ATOM 717 N N . THR A 1 98 ? 0.742 1.877 10.631 1.00 97.94 98 THR A N 1
ATOM 718 C CA . THR A 1 98 ? 1.184 2.247 9.286 1.00 97.94 98 THR A CA 1
ATOM 719 C C . THR A 1 98 ? 2.130 1.181 8.756 1.00 97.94 98 THR A C 1
ATOM 721 O O . THR A 1 98 ? 3.019 0.727 9.475 1.00 97.94 98 THR A O 1
ATOM 724 N N . ILE A 1 99 ? 1.925 0.797 7.500 1.00 97.69 99 ILE A N 1
ATOM 725 C CA . ILE A 1 99 ? 2.801 -0.072 6.722 1.00 97.69 99 ILE A CA 1
ATOM 726 C C . ILE A 1 99 ? 3.358 0.760 5.571 1.00 97.69 99 ILE A C 1
ATOM 728 O O . ILE A 1 99 ? 2.602 1.365 4.810 1.00 97.69 99 ILE A O 1
ATOM 732 N N . GLU A 1 100 ? 4.679 0.776 5.451 1.00 96.12 100 GLU A N 1
ATOM 733 C CA . GLU A 1 100 ? 5.387 1.316 4.293 1.00 96.12 100 GLU A CA 1
ATOM 734 C C . GLU A 1 100 ? 5.899 0.136 3.473 1.00 96.12 100 GLU A C 1
ATOM 736 O O . GLU A 1 100 ? 6.548 -0.767 4.006 1.00 96.12 100 GLU A O 1
ATOM 741 N N . ALA A 1 101 ? 5.554 0.112 2.190 1.00 93.25 101 ALA A N 1
ATOM 742 C CA . ALA A 1 101 ? 5.866 -0.983 1.289 1.00 93.25 101 ALA A CA 1
ATOM 743 C C . ALA A 1 101 ? 6.524 -0.447 0.017 1.00 93.25 101 ALA A C 1
ATOM 745 O O . ALA A 1 101 ? 6.033 0.500 -0.595 1.00 93.25 101 ALA A O 1
ATOM 746 N N . GLY A 1 102 ? 7.615 -1.091 -0.395 1.00 93.06 102 GLY A N 1
ATOM 747 C CA . GLY A 1 102 ? 8.200 -0.892 -1.715 1.00 93.06 102 GLY A CA 1
ATOM 748 C C . GLY A 1 102 ? 7.513 -1.794 -2.737 1.00 93.06 102 GLY A C 1
ATOM 749 O O . GLY A 1 102 ? 7.395 -3.001 -2.523 1.00 93.06 102 GLY A O 1
ATOM 750 N N . LEU A 1 103 ? 7.089 -1.217 -3.854 1.00 92.81 103 LEU A N 1
ATOM 751 C CA . LEU A 1 103 ? 6.532 -1.917 -5.005 1.00 92.81 103 LEU A CA 1
ATOM 752 C C . LEU A 1 103 ? 7.528 -1.868 -6.156 1.00 92.81 103 LEU A C 1
ATOM 754 O O . LEU A 1 103 ? 8.214 -0.867 -6.365 1.00 92.81 103 LEU A O 1
ATOM 758 N N . GLY A 1 104 ? 7.589 -2.952 -6.920 1.00 91.44 104 GLY A N 1
ATOM 759 C CA . GLY A 1 104 ? 8.436 -3.046 -8.096 1.00 91.44 104 GLY A CA 1
ATOM 760 C C . GLY A 1 104 ? 7.627 -3.459 -9.317 1.00 91.44 104 GLY A C 1
ATOM 761 O O . GLY A 1 104 ? 6.960 -4.490 -9.288 1.00 91.44 104 GLY A O 1
ATOM 762 N N . HIS A 1 105 ? 7.730 -2.699 -10.403 1.00 90.06 105 HIS A N 1
ATOM 763 C CA . HIS A 1 105 ? 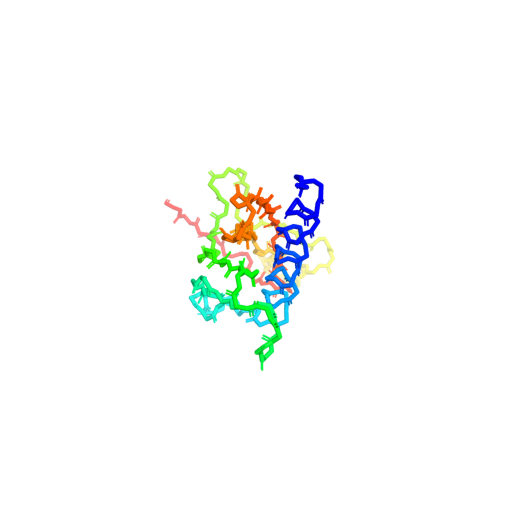7.108 -3.004 -11.689 1.00 90.06 105 HIS A CA 1
ATOM 764 C C . HIS A 1 105 ? 8.163 -3.146 -12.785 1.00 90.06 105 HIS A C 1
ATOM 766 O O . HIS A 1 105 ? 8.983 -2.257 -12.994 1.00 90.06 105 HIS A O 1
ATOM 772 N N . GLY A 1 106 ? 8.146 -4.265 -13.496 1.00 86.44 106 GLY A N 1
ATOM 773 C CA . GLY A 1 106 ? 9.041 -4.511 -14.617 1.00 86.44 106 GLY A CA 1
ATOM 774 C C . GLY A 1 106 ? 8.671 -5.798 -15.352 1.00 86.44 106 GLY A C 1
ATOM 775 O O . GLY A 1 106 ? 7.777 -6.519 -14.900 1.00 86.44 106 GLY A O 1
ATOM 776 N N . PRO A 1 107 ? 9.369 -6.114 -16.452 1.00 84.88 107 PRO A N 1
ATOM 777 C CA . PRO A 1 107 ? 10.468 -5.342 -17.038 1.00 84.88 107 PRO A CA 1
ATOM 778 C C . PRO A 1 107 ? 9.976 -4.079 -17.774 1.00 84.88 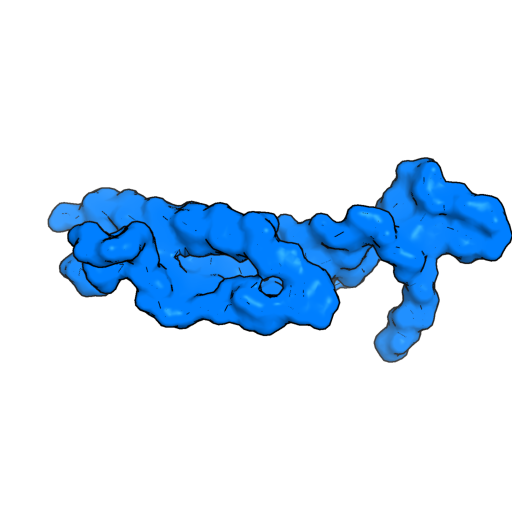107 PRO A C 1
ATOM 780 O O . PRO A 1 107 ? 9.029 -4.138 -18.550 1.00 84.88 107 PRO A O 1
ATOM 783 N N . VAL A 1 108 ? 10.638 -2.942 -17.542 1.00 83.31 108 VAL A N 1
ATOM 784 C CA . VAL A 1 108 ? 10.449 -1.672 -18.272 1.00 83.31 108 VAL A CA 1
ATOM 785 C C . VAL A 1 108 ? 11.766 -1.24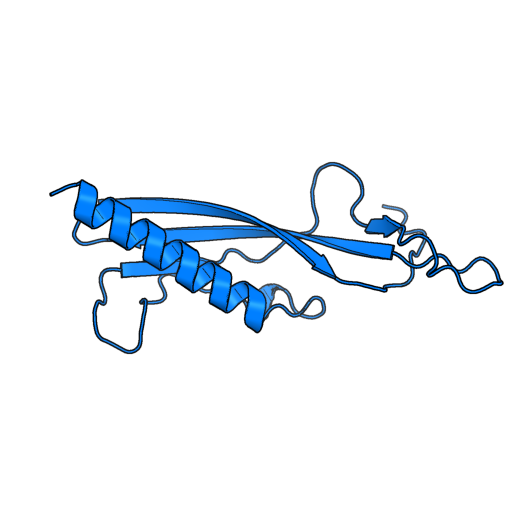5 -18.917 1.00 83.31 108 VAL A C 1
ATOM 787 O O . VAL A 1 108 ? 12.832 -1.519 -18.363 1.00 83.31 108 VAL A O 1
ATOM 790 N N . GLU A 1 109 ? 11.728 -0.588 -20.077 1.00 74.94 109 GLU A N 1
ATOM 791 C CA . GLU A 1 109 ? 12.946 -0.037 -20.681 1.00 74.94 109 GLU A CA 1
ATOM 792 C C . GLU A 1 109 ? 13.538 1.044 -19.766 1.00 74.94 109 GLU A C 1
ATOM 794 O O . GLU A 1 109 ? 12.860 2.000 -19.379 1.00 74.94 109 GLU A O 1
ATOM 799 N N . MET A 1 110 ? 14.818 0.902 -19.415 1.00 68.81 110 MET A N 1
ATOM 800 C CA . MET A 1 110 ? 15.561 1.955 -18.734 1.00 68.81 110 MET A CA 1
ATOM 801 C C . MET A 1 110 ? 15.938 3.018 -19.759 1.00 68.81 110 MET A C 1
ATOM 803 O O . MET A 1 110 ? 16.970 2.935 -20.424 1.00 68.81 110 MET A O 1
ATOM 807 N N . GLY A 1 111 ? 15.087 4.030 -19.892 1.00 61.91 111 GLY A N 1
ATOM 808 C CA . GLY A 1 111 ? 15.465 5.266 -20.560 1.00 61.91 111 GLY A CA 1
ATOM 809 C C . GLY A 1 111 ? 16.465 6.052 -19.711 1.00 61.91 111 GLY A C 1
ATOM 810 O O . GLY A 1 111 ? 16.406 6.034 -18.480 1.00 61.91 111 GLY A O 1
ATOM 811 N N . THR A 1 112 ? 17.355 6.806 -20.358 1.00 47.19 112 THR A N 1
ATOM 812 C CA . THR A 1 112 ? 18.083 7.903 -19.706 1.00 47.19 112 THR A CA 1
ATOM 813 C C . THR A 1 112 ? 17.069 8.981 -19.318 1.00 47.19 112 THR A C 1
ATOM 815 O O . THR A 1 112 ? 16.894 9.964 -20.033 1.00 47.19 112 THR A O 1
ATOM 818 N N . MET A 1 113 ? 16.344 8.804 -18.214 1.00 46.88 113 MET A N 1
ATOM 819 C CA . MET A 1 113 ? 15.551 9.886 -17.641 1.00 46.88 113 MET A CA 1
ATOM 820 C C . MET A 1 113 ? 16.525 10.852 -16.962 1.00 46.88 113 MET A C 1
ATOM 822 O O . MET A 1 113 ? 16.848 10.710 -15.784 1.00 46.88 113 MET A O 1
ATOM 826 N N . SER A 1 114 ? 17.046 11.807 -17.741 1.00 33.69 114 SER A N 1
ATOM 827 C CA . SER A 1 114 ? 17.598 13.042 -17.184 1.00 33.69 114 SER A CA 1
ATOM 828 C C . SER A 1 114 ? 16.478 13.691 -16.379 1.00 33.69 114 SER A C 1
ATOM 830 O O . SER A 1 114 ? 15.470 14.103 -16.952 1.00 33.69 114 SER A O 1
ATOM 832 N N . ARG A 1 115 ? 16.636 13.735 -15.055 1.00 39.69 115 ARG A N 1
ATOM 833 C CA . ARG A 1 115 ? 16.038 14.825 -14.283 1.00 39.69 115 ARG A CA 1
ATOM 834 C C . ARG A 1 115 ? 16.705 16.140 -14.672 1.00 39.69 115 ARG A C 1
ATOM 836 O O . ARG A 1 115 ? 17.872 16.088 -15.132 1.00 39.69 115 ARG A O 1
#

pLDDT: mean 87.44, std 13.44, range [33.69, 98.5]

Sequence (115 aa):
MRSVGDKKAVNAAEAGLHWLTVNFDPANLAAVTVTNQPVGGGGDPNTQYTIEQPTEPTTGPAQIPLPGFSIGGSQTWGQARYDARITGRNTAYNTSMTIEAGLGHGPVEMGTMSR

Radius of gyration: 17.75 Å; chains: 1; bounding box: 42×26×55 Å

Secondary structure (DSSP, 8-state):
-HHHHHHHHHHHHHHHHHHHHHH--TT-GGGG-EEEEESTTTT-TTEEEEEPPPB--SSS-SEEE-TT---TTT--EEEEEEEEEEEEEETTTTEEEEEEEEEEEEEEE------

Foldseek 3Di:
DLVVFQVLQVVQQVLLVVLCVVQPDPVCLCRSFDDQDADDDPDASQKGKGKDRKDQDPDDDQWDFDPPPDDPDPWTWTKGKTWIKMKIGGRVSGDIDIDIDIDIHDRDTDDPPDD